Protein AF-A0AAV9V808-F1 (afdb_monomer)

InterPro domains:
  IPR008922 Di-copper centre-containing domain superfamily [G3DSA:1.10.1280.10] (1-75)

Solvent-accessible surface area (backbone atoms only — not comparable to full-atom values): 5853 Å² total; per-residue (Å²): 136,79,76,96,70,80,85,89,78,72,79,88,70,72,60,45,100,84,70,48,76,87,76,90,70,58,66,69,67,47,70,72,35,76,92,38,50,67,59,52,51,50,50,54,53,50,50,56,51,41,63,67,41,57,69,85,39,78,86,10,43,56,36,62,55,37,69,76,68,62,88,62,77,91,73,59,68,61,51,60,68,58,60,76,70,71,75,132

Sequence (88 aa):
MAASSYAITGIPTTRAPDGALPLRQEIDTWSANPANVDQVNLYLQALATFQKMPATDKLSYFQIAGEAFCQYPPCLCDLYAKNSAVTI

Organism: NCBI:txid1796055

Nearest PDB structures (foldseek):
  6ncl-assembly1_b6  TM=1.900E-01  e=8.876E+00  Paramecium bursaria Chlorella virus 1

Mean predicted aligned error: 12.59 Å

Foldseek 3Di:
DPDPDDDCPDDPDPQDPVRDDDDDDDDVVQVPDPVNVVVVVVVVVVVVVLQPDDCPDCSHPNNVVCVVPVPDDDDVVVVVVVVVPDDD

Secondary structure (DSSP, 8-state):
---S------S--PPPTTSPPPPPPPHHHHHH-GGGHHHHHHHHHHHHHHHTS-TTSTTSHHHHHHHHH--S-TTSHHHHHHHTT---

Radius of gyration: 18.49 Å; Cα contacts (8 Å, |Δi|>4): 31; chains: 1; bounding box: 51×32×45 Å

pLDDT: mean 74.3, std 19.87, range [33.12, 96.44]

Structure (mmCIF, N/CA/C/O backbone):
data_AF-A0AAV9V808-F1
#
_entry.id   AF-A0AAV9V808-F1
#
loop_
_atom_site.group_PDB
_atom_site.id
_atom_site.type_symbol
_atom_site.label_atom_id
_atom_site.label_alt_id
_atom_site.label_comp_id
_atom_site.label_asym_id
_atom_site.label_entity_id
_atom_site.label_seq_id
_atom_site.pdbx_PDB_ins_code
_atom_site.Cartn_x
_atom_site.Cartn_y
_atom_site.Cartn_z
_atom_site.occupancy
_atom_site.B_iso_or_equiv
_atom_site.auth_seq_id
_atom_site.auth_comp_id
_atom_site.auth_asym_id
_atom_site.auth_atom_id
_atom_site.pdbx_PDB_model_num
ATOM 1 N N . MET A 1 1 ? -2.695 1.170 29.786 1.00 36.12 1 MET A N 1
ATOM 2 C CA . MET A 1 1 ? -3.315 2.385 29.220 1.00 36.12 1 MET A CA 1
ATOM 3 C C . MET A 1 1 ? -2.650 2.641 27.877 1.00 36.12 1 MET A C 1
ATOM 5 O O . MET A 1 1 ? -1.546 3.164 27.856 1.00 36.12 1 MET A O 1
ATOM 9 N N . ALA A 1 2 ? -3.223 2.135 26.785 1.00 45.66 2 ALA A N 1
ATOM 10 C CA . ALA A 1 2 ? -2.684 2.374 25.446 1.00 45.66 2 ALA A CA 1
ATOM 11 C C . ALA A 1 2 ? -3.116 3.776 24.984 1.00 45.66 2 ALA A C 1
ATOM 13 O O . ALA A 1 2 ? -4.232 4.194 25.289 1.00 45.66 2 ALA A O 1
ATOM 14 N N . ALA A 1 3 ? -2.223 4.517 24.327 1.00 51.59 3 ALA A N 1
ATOM 15 C CA . ALA A 1 3 ? -2.463 5.895 23.904 1.00 51.59 3 ALA A CA 1
ATOM 16 C C . ALA A 1 3 ? -3.757 6.020 23.070 1.00 51.59 3 ALA A C 1
ATOM 18 O O . ALA A 1 3 ? -3.998 5.225 22.165 1.00 51.59 3 ALA A O 1
ATOM 19 N N . SER A 1 4 ? -4.594 7.021 23.371 1.00 74.31 4 SER A N 1
ATOM 20 C CA . SER A 1 4 ? -5.878 7.263 22.686 1.00 74.31 4 SER A CA 1
ATOM 21 C C . SER A 1 4 ? -5.723 7.813 21.260 1.00 74.31 4 SER A C 1
ATOM 23 O O . SER A 1 4 ? -6.684 7.847 20.485 1.00 74.31 4 SER A O 1
ATOM 25 N N . SER A 1 5 ? -4.508 8.204 20.879 1.00 81.81 5 SER A N 1
ATOM 26 C CA . SER A 1 5 ? -4.158 8.775 19.583 1.00 81.81 5 SER A CA 1
ATOM 27 C C . SER A 1 5 ? -3.084 7.941 18.881 1.00 81.81 5 SER A C 1
ATOM 29 O O . SER A 1 5 ? -2.235 7.321 19.518 1.00 81.81 5 SER A O 1
ATOM 31 N N . TYR A 1 6 ? -3.145 7.918 17.549 1.00 84.75 6 TYR A N 1
ATOM 32 C CA . TYR A 1 6 ? -2.114 7.329 16.700 1.00 84.75 6 TYR A CA 1
ATOM 33 C C . TYR A 1 6 ? -1.448 8.467 15.928 1.00 84.75 6 TYR A C 1
ATOM 35 O O . TYR A 1 6 ? -2.128 9.202 15.212 1.00 84.75 6 TYR A O 1
ATOM 43 N N . ALA A 1 7 ? -0.146 8.669 16.128 1.00 88.50 7 ALA A N 1
ATOM 44 C CA . ALA A 1 7 ? 0.579 9.754 15.479 1.00 88.50 7 ALA A CA 1
ATOM 45 C C . ALA A 1 7 ? 0.844 9.408 14.009 1.00 88.50 7 ALA A C 1
ATOM 47 O O . ALA A 1 7 ? 1.475 8.399 13.701 1.00 88.50 7 ALA A O 1
ATOM 48 N N . ILE A 1 8 ? 0.383 10.264 13.098 1.00 86.00 8 ILE A N 1
ATOM 49 C CA . ILE A 1 8 ? 0.611 10.106 11.661 1.00 86.00 8 ILE A CA 1
ATOM 50 C C . ILE A 1 8 ? 1.958 10.753 11.328 1.00 86.00 8 ILE A C 1
ATOM 52 O O . ILE A 1 8 ? 2.040 11.958 11.109 1.00 86.00 8 ILE A O 1
ATOM 56 N N . THR A 1 9 ? 3.028 9.959 11.315 1.00 87.50 9 THR A N 1
ATOM 57 C CA . THR A 1 9 ? 4.394 10.439 11.019 1.00 87.50 9 THR A CA 1
ATOM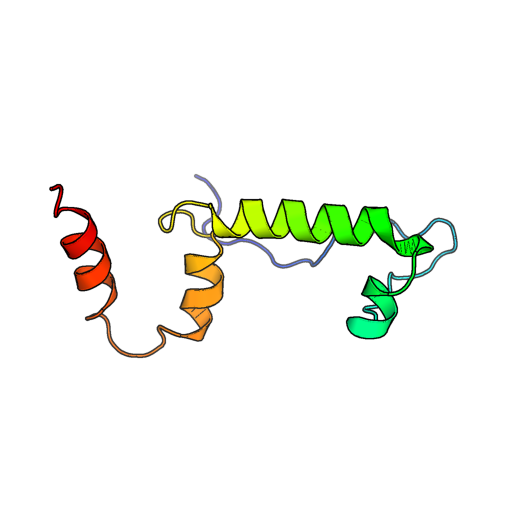 58 C C . THR A 1 9 ? 4.850 10.135 9.591 1.00 87.50 9 THR A C 1
ATOM 60 O O . THR A 1 9 ? 5.967 10.477 9.214 1.00 87.50 9 THR A O 1
ATOM 63 N N . GLY A 1 10 ? 4.001 9.484 8.790 1.00 83.44 10 GLY A N 1
ATOM 64 C CA . GLY A 1 10 ? 4.387 8.919 7.498 1.00 83.44 10 GLY A CA 1
ATOM 65 C C . GLY A 1 10 ? 5.209 7.636 7.647 1.00 83.44 10 GLY A C 1
ATOM 66 O O . GLY A 1 10 ? 5.377 7.110 8.749 1.00 83.44 10 GLY A O 1
ATOM 67 N N . ILE A 1 11 ? 5.707 7.117 6.524 1.00 81.56 11 ILE A N 1
ATOM 68 C CA . ILE A 1 11 ? 6.614 5.964 6.535 1.00 81.56 11 ILE A CA 1
ATOM 69 C C . ILE A 1 11 ? 7.922 6.421 7.197 1.00 81.56 11 ILE A C 1
ATOM 71 O O . ILE A 1 11 ? 8.479 7.426 6.750 1.00 81.56 11 ILE A O 1
ATOM 75 N N . PRO A 1 12 ? 8.420 5.728 8.238 1.00 67.88 12 PRO A N 1
ATOM 76 C CA . PRO A 1 12 ? 9.703 6.044 8.852 1.00 67.88 12 PRO A CA 1
ATOM 77 C C . PRO A 1 12 ? 10.808 5.725 7.843 1.00 67.88 12 PRO A C 1
ATOM 79 O O . PRO A 1 12 ? 11.306 4.606 7.767 1.00 67.88 12 PRO A O 1
ATOM 82 N N . THR A 1 13 ? 11.145 6.689 6.992 1.00 59.97 13 THR A N 1
ATOM 83 C CA . THR A 1 13 ? 12.165 6.494 5.970 1.00 59.97 13 THR A CA 1
ATOM 84 C C . THR A 1 13 ? 13.533 6.535 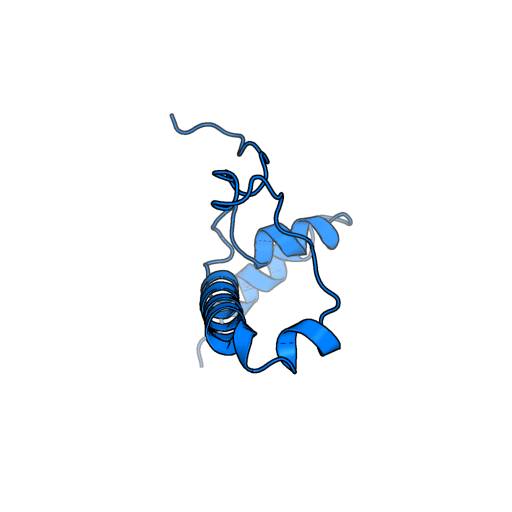6.631 1.00 59.97 13 THR A C 1
ATOM 86 O O . THR A 1 13 ? 14.021 7.606 6.998 1.00 59.97 13 THR A O 1
ATOM 89 N N . THR A 1 14 ? 14.210 5.392 6.693 1.00 55.78 14 THR A N 1
ATOM 90 C CA . THR A 1 14 ? 15.625 5.425 6.339 1.00 55.78 14 THR A CA 1
ATOM 91 C C . THR A 1 14 ? 15.706 5.934 4.907 1.00 55.78 14 THR A C 1
ATOM 93 O O . THR A 1 14 ? 14.947 5.531 4.025 1.00 55.78 14 THR A O 1
ATOM 96 N N . ARG A 1 15 ? 16.587 6.903 4.707 1.00 54.81 15 ARG A N 1
ATOM 97 C CA . ARG A 1 15 ? 16.973 7.406 3.397 1.00 54.81 15 ARG A CA 1
ATOM 98 C C . ARG A 1 15 ? 17.259 6.208 2.483 1.00 54.81 15 ARG A C 1
ATOM 100 O O . ARG A 1 15 ? 17.898 5.260 2.947 1.00 54.81 15 ARG A O 1
ATOM 107 N N . ALA A 1 16 ? 16.807 6.227 1.226 1.00 58.47 16 ALA A N 1
ATOM 108 C CA . ALA A 1 16 ? 17.317 5.249 0.266 1.00 58.47 16 ALA A CA 1
ATOM 109 C C . ALA A 1 16 ? 18.866 5.311 0.279 1.00 58.47 16 ALA A C 1
ATOM 111 O O . ALA A 1 16 ? 19.417 6.348 0.676 1.00 58.47 16 ALA A O 1
ATOM 112 N N . PRO A 1 17 ? 19.594 4.231 -0.072 1.00 60.12 17 PRO A N 1
ATOM 113 C CA . PRO A 1 17 ? 21.059 4.195 0.040 1.00 60.12 17 PRO A CA 1
ATOM 114 C C . PRO A 1 17 ? 21.777 5.391 -0.618 1.00 60.12 17 PRO A C 1
ATOM 116 O O . PRO A 1 17 ? 22.906 5.709 -0.262 1.00 60.12 17 PRO A O 1
ATOM 119 N N . ASP A 1 18 ? 21.104 6.061 -1.553 1.00 65.25 18 ASP A N 1
ATOM 120 C CA . ASP A 1 18 ? 21.540 7.214 -2.335 1.00 65.25 18 ASP A CA 1
ATOM 121 C C . ASP A 1 18 ? 21.219 8.594 -1.732 1.00 65.25 18 ASP A C 1
ATOM 123 O O . ASP A 1 18 ? 21.648 9.610 -2.274 1.00 65.25 18 ASP A O 1
ATOM 127 N N . GLY A 1 19 ? 20.477 8.689 -0.630 1.00 65.12 19 GLY A N 1
ATOM 128 C CA . GLY A 1 19 ? 20.067 9.993 -0.113 1.00 65.12 19 GLY A CA 1
ATOM 129 C C . GLY A 1 19 ? 18.625 10.405 -0.425 1.00 65.12 19 GLY A C 1
ATOM 130 O O . GLY A 1 19 ? 18.136 11.385 0.148 1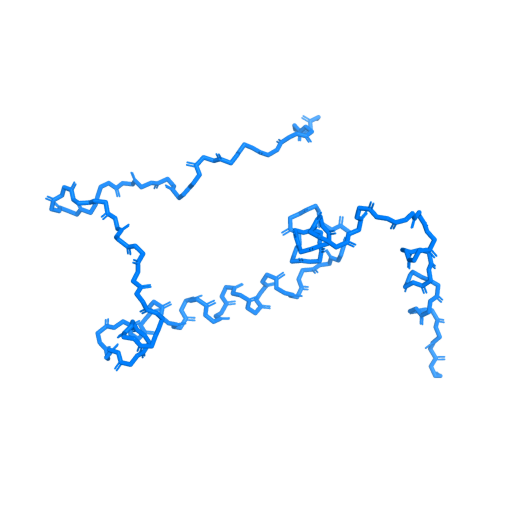.00 65.12 19 GLY A O 1
ATOM 131 N N . ALA A 1 20 ? 17.944 9.696 -1.321 1.00 67.31 20 ALA A N 1
ATOM 132 C CA . ALA A 1 20 ? 16.691 10.158 -1.889 1.00 67.31 20 ALA A CA 1
ATOM 133 C C . ALA A 1 20 ? 15.481 9.816 -1.008 1.00 67.31 20 ALA A C 1
ATOM 135 O O . ALA A 1 20 ? 15.440 8.803 -0.301 1.00 67.31 20 ALA A O 1
ATOM 136 N N . LEU A 1 21 ? 14.476 10.694 -1.060 1.00 72.12 21 LEU A N 1
ATOM 137 C CA . LEU A 1 21 ? 13.140 10.399 -0.553 1.00 72.12 21 LEU A CA 1
ATOM 138 C C . LEU A 1 21 ? 12.378 9.623 -1.636 1.00 72.12 21 LEU A C 1
ATOM 140 O O . LEU A 1 21 ? 12.410 10.039 -2.797 1.00 72.12 21 LEU A O 1
ATOM 144 N N . PRO A 1 22 ? 11.683 8.527 -1.291 1.00 78.44 22 PRO A N 1
ATOM 145 C CA . PRO A 1 22 ? 10.906 7.778 -2.267 1.00 78.44 22 PRO A CA 1
ATOM 146 C C . PRO A 1 22 ? 9.792 8.660 -2.846 1.00 78.44 22 PRO A C 1
ATOM 148 O O . PRO A 1 22 ? 8.978 9.226 -2.111 1.00 78.44 22 PRO A O 1
ATOM 151 N N . LEU A 1 23 ? 9.767 8.785 -4.174 1.00 85.62 23 LEU A N 1
ATOM 152 C CA . LEU A 1 23 ? 8.756 9.564 -4.883 1.00 85.62 23 LEU A CA 1
ATOM 153 C C . LEU A 1 23 ? 7.444 8.775 -4.992 1.00 85.62 23 LEU A C 1
ATOM 155 O O . LEU A 1 23 ? 7.457 7.565 -5.227 1.00 85.62 23 LEU A O 1
ATOM 159 N N . ARG A 1 24 ? 6.304 9.468 -4.899 1.00 88.75 24 ARG A N 1
ATOM 160 C CA . ARG A 1 24 ? 5.010 8.894 -5.294 1.00 88.75 24 ARG A CA 1
ATOM 161 C C . ARG A 1 24 ? 4.929 8.897 -6.817 1.00 88.75 24 ARG A C 1
ATOM 163 O O . ARG A 1 24 ? 4.995 9.960 -7.427 1.00 88.75 24 ARG A O 1
ATOM 170 N N . GLN A 1 25 ? 4.831 7.713 -7.402 1.00 90.94 25 GLN A N 1
ATOM 171 C CA . GLN A 1 25 ? 4.781 7.524 -8.849 1.00 90.94 25 GLN A CA 1
ATOM 172 C C . GLN A 1 25 ? 3.332 7.572 -9.352 1.00 90.94 25 GLN A C 1
ATOM 174 O O . GLN A 1 25 ? 2.393 7.351 -8.585 1.00 90.94 25 GLN A O 1
ATOM 179 N N . GLU A 1 26 ? 3.163 7.869 -10.638 1.00 93.94 26 GLU A N 1
ATOM 180 C CA . GLU A 1 26 ? 1.886 7.707 -11.337 1.00 93.94 26 GLU A CA 1
ATOM 181 C C . GLU A 1 26 ? 1.555 6.200 -11.428 1.00 93.94 26 GLU A C 1
ATOM 183 O O . GLU A 1 26 ? 2.457 5.379 -11.613 1.00 93.94 26 GLU A O 1
ATOM 188 N N . ILE A 1 27 ? 0.291 5.828 -11.207 1.00 93.44 27 ILE A N 1
ATOM 189 C CA . ILE A 1 27 ? -0.123 4.443 -10.942 1.00 93.44 27 ILE A CA 1
ATOM 190 C C . ILE A 1 27 ? -0.002 3.538 -12.172 1.00 93.44 27 ILE A C 1
ATOM 192 O O . ILE A 1 27 ? 0.466 2.402 -12.040 1.00 93.44 27 ILE A O 1
ATOM 196 N N . ASP A 1 28 ? -0.364 4.028 -13.357 1.00 94.81 28 ASP A N 1
ATOM 197 C CA . ASP A 1 28 ? -0.302 3.252 -14.597 1.00 94.81 28 ASP A CA 1
ATOM 198 C C . ASP A 1 28 ? 1.162 2.984 -14.968 1.00 94.81 28 ASP A C 1
ATOM 200 O O . ASP A 1 28 ? 1.559 1.856 -15.261 1.00 94.81 28 ASP A O 1
ATOM 204 N N . THR A 1 29 ? 2.004 4.006 -14.840 1.00 93.88 29 THR A N 1
ATOM 205 C CA . THR A 1 29 ? 3.446 3.941 -15.095 1.00 93.88 29 THR A CA 1
ATOM 206 C C . THR A 1 29 ? 4.156 3.032 -14.090 1.00 93.88 29 THR A C 1
ATOM 208 O O . THR A 1 29 ? 5.029 2.245 -14.462 1.00 93.88 29 THR A O 1
ATOM 211 N N . TRP A 1 30 ? 3.792 3.119 -12.808 1.00 94.06 30 TRP A N 1
ATOM 212 C CA . TRP A 1 30 ? 4.395 2.310 -11.748 1.00 94.06 30 TRP A CA 1
ATOM 213 C C . TRP A 1 30 ? 4.028 0.832 -11.869 1.00 94.06 30 TRP A C 1
ATOM 215 O O . TRP A 1 30 ? 4.913 -0.014 -11.738 1.00 94.06 30 TRP A O 1
ATOM 225 N N . SER A 1 31 ? 2.755 0.527 -12.132 1.00 92.25 31 SER A N 1
ATOM 226 C CA . SER A 1 31 ? 2.247 -0.848 -12.201 1.00 92.25 31 SER A CA 1
ATOM 227 C C . SER A 1 31 ? 2.642 -1.572 -13.488 1.00 92.25 31 SER A C 1
ATOM 229 O O . SER A 1 31 ? 2.879 -2.779 -13.456 1.00 92.25 31 SER A O 1
ATOM 231 N N . ALA A 1 32 ? 2.773 -0.849 -14.606 1.00 93.94 32 ALA A N 1
ATOM 232 C CA . ALA A 1 32 ? 3.216 -1.418 -15.876 1.00 93.94 32 ALA A CA 1
ATOM 233 C C . ALA A 1 32 ? 4.729 -1.699 -15.927 1.00 93.94 32 ALA A C 1
ATOM 235 O O . ALA A 1 32 ? 5.179 -2.434 -16.806 1.00 93.94 32 ALA A O 1
ATOM 236 N N . ASN A 1 33 ? 5.526 -1.128 -15.015 1.00 93.12 33 ASN A N 1
ATOM 237 C CA . ASN A 1 33 ? 6.972 -1.328 -14.980 1.00 93.12 33 ASN A CA 1
ATOM 238 C C . ASN A 1 33 ? 7.334 -2.688 -14.345 1.00 93.12 33 ASN A C 1
ATOM 240 O O . ASN A 1 33 ? 7.148 -2.863 -13.136 1.00 93.12 33 ASN A O 1
ATOM 244 N N . PRO A 1 34 ? 7.953 -3.625 -15.091 1.00 92.75 34 PRO A N 1
ATOM 245 C CA . PRO A 1 34 ? 8.332 -4.933 -14.554 1.00 92.75 34 PRO A CA 1
ATOM 246 C C . PRO A 1 34 ? 9.314 -4.865 -13.376 1.00 92.75 34 PRO A C 1
ATOM 248 O O . PRO A 1 34 ? 9.323 -5.760 -12.535 1.00 92.75 34 PRO A O 1
ATOM 251 N N . ALA A 1 35 ? 10.117 -3.799 -13.273 1.00 92.25 35 ALA A N 1
ATOM 252 C CA . ALA A 1 35 ? 11.048 -3.607 -12.160 1.00 92.25 35 ALA A CA 1
ATOM 253 C C . ALA A 1 35 ? 10.342 -3.365 -10.810 1.00 92.25 35 ALA A C 1
ATOM 255 O O . ALA A 1 35 ? 10.957 -3.530 -9.760 1.00 92.25 35 ALA A O 1
ATOM 256 N N . ASN A 1 36 ? 9.057 -2.994 -10.824 1.00 92.31 36 ASN A N 1
ATOM 257 C CA . ASN A 1 36 ? 8.265 -2.719 -9.625 1.00 92.31 36 ASN A CA 1
ATOM 258 C C . ASN A 1 36 ? 7.419 -3.919 -9.169 1.00 92.31 36 ASN A C 1
ATOM 260 O O . ASN A 1 36 ? 6.627 -3.769 -8.240 1.00 92.31 36 ASN A O 1
ATOM 264 N N . VAL A 1 37 ? 7.570 -5.100 -9.782 1.00 92.81 37 VAL A N 1
ATOM 265 C CA . VAL A 1 37 ? 6.708 -6.270 -9.528 1.00 92.81 37 VAL A CA 1
ATOM 266 C C . VAL A 1 37 ? 6.585 -6.621 -8.042 1.00 92.81 37 VAL A C 1
ATOM 268 O O . VAL A 1 37 ? 5.484 -6.874 -7.554 1.00 92.81 37 VAL A O 1
ATOM 271 N N . ASP A 1 38 ? 7.681 -6.544 -7.288 1.00 93.69 38 ASP A N 1
ATOM 272 C CA . ASP A 1 38 ? 7.667 -6.826 -5.853 1.00 93.69 38 ASP A CA 1
ATOM 273 C C . ASP A 1 38 ? 6.893 -5.763 -5.068 1.00 93.69 38 ASP A C 1
ATOM 275 O O . ASP A 1 38 ? 6.134 -6.093 -4.158 1.00 93.69 38 ASP A O 1
ATOM 279 N N . GLN A 1 39 ? 7.010 -4.488 -5.447 1.00 91.31 39 GLN A N 1
ATOM 280 C CA . GLN A 1 39 ? 6.249 -3.406 -4.819 1.00 91.31 39 GLN A CA 1
ATOM 281 C C . GLN A 1 39 ? 4.751 -3.535 -5.115 1.00 91.31 39 GLN A C 1
ATOM 283 O O . GLN A 1 39 ? 3.932 -3.327 -4.220 1.00 91.31 39 GLN A O 1
ATOM 288 N N . VAL A 1 40 ? 4.392 -3.918 -6.344 1.00 93.75 40 VAL A N 1
ATOM 289 C CA . VAL A 1 40 ? 3.001 -4.176 -6.741 1.00 93.75 40 VAL A CA 1
ATOM 290 C C . VAL A 1 40 ? 2.429 -5.338 -5.933 1.00 93.75 40 VAL A C 1
ATOM 292 O O . VAL A 1 40 ? 1.354 -5.217 -5.344 1.00 93.75 40 VAL A O 1
ATOM 295 N N . ASN A 1 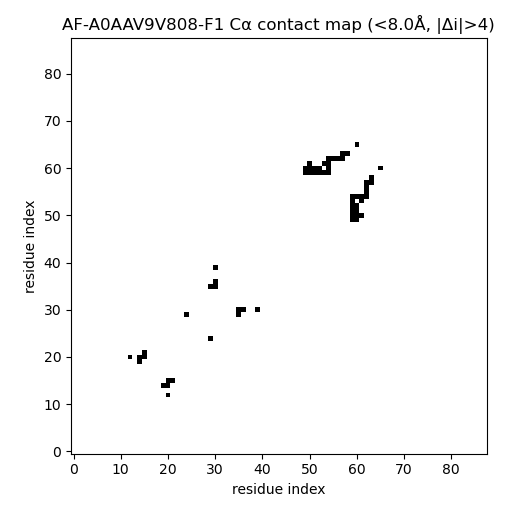41 ? 3.173 -6.438 -5.822 1.00 95.56 41 ASN A N 1
ATOM 296 C CA . ASN A 1 41 ? 2.765 -7.595 -5.032 1.00 95.56 41 ASN A CA 1
ATOM 297 C C . ASN A 1 41 ? 2.594 -7.252 -3.547 1.00 95.56 41 ASN A C 1
ATOM 299 O O . ASN A 1 41 ? 1.612 -7.675 -2.932 1.00 95.56 41 ASN A O 1
ATOM 303 N N . LEU A 1 42 ? 3.514 -6.471 -2.971 1.00 94.75 42 LEU A N 1
ATOM 304 C CA . LEU A 1 42 ? 3.418 -5.997 -1.589 1.00 94.75 42 LEU A CA 1
ATOM 305 C C . LEU A 1 42 ? 2.196 -5.102 -1.385 1.00 94.75 42 LEU A C 1
ATOM 307 O O . LEU A 1 42 ? 1.471 -5.280 -0.408 1.00 94.75 42 LEU A O 1
ATOM 311 N N . TYR A 1 43 ? 1.934 -4.183 -2.314 1.00 94.44 43 TYR A N 1
ATOM 312 C CA . TYR A 1 43 ? 0.763 -3.314 -2.261 1.00 94.44 43 TYR A CA 1
ATOM 313 C C . TYR A 1 43 ? -0.538 -4.122 -2.264 1.00 94.44 43 TYR A C 1
ATOM 315 O O . TYR A 1 43 ? -1.384 -3.921 -1.393 1.00 94.44 43 TYR A O 1
ATOM 323 N N . LEU A 1 44 ? -0.678 -5.083 -3.181 1.00 95.56 44 LEU A N 1
ATOM 324 C CA . LEU A 1 44 ? -1.878 -5.917 -3.285 1.00 95.56 44 LEU A CA 1
ATOM 325 C C . LEU A 1 44 ? -2.095 -6.778 -2.034 1.00 95.56 44 LEU A C 1
ATOM 327 O O . LEU A 1 44 ? -3.206 -6.830 -1.506 1.00 95.56 44 LEU A O 1
ATOM 331 N N . GLN A 1 45 ? -1.044 -7.425 -1.523 1.00 96.44 45 GLN A N 1
ATOM 332 C CA . GLN A 1 45 ? -1.138 -8.261 -0.320 1.00 96.44 45 GLN A CA 1
ATOM 333 C C . GLN A 1 45 ? -1.454 -7.437 0.935 1.00 96.44 45 GLN A C 1
ATOM 335 O O . GLN A 1 45 ? -2.303 -7.832 1.743 1.00 96.44 45 GLN A O 1
ATOM 340 N N . ALA A 1 46 ? -0.810 -6.278 1.091 1.00 93.81 46 ALA A N 1
ATOM 341 C CA . ALA A 1 46 ? -1.049 -5.385 2.217 1.00 93.81 46 ALA A CA 1
ATOM 342 C C . ALA A 1 46 ? -2.464 -4.796 2.169 1.00 93.81 46 ALA A C 1
ATOM 344 O O . ALA A 1 46 ? -3.169 -4.833 3.176 1.00 93.81 46 ALA A O 1
ATOM 345 N N . LEU A 1 47 ? -2.915 -4.327 1.001 1.00 94.12 47 LEU A N 1
ATOM 346 C CA . LEU A 1 47 ? -4.257 -3.773 0.824 1.00 94.12 47 LEU A CA 1
ATOM 347 C C . LEU A 1 47 ? -5.340 -4.827 1.084 1.00 94.12 47 LEU A C 1
ATOM 349 O O . LEU A 1 47 ? -6.302 -4.551 1.797 1.00 94.12 47 LEU A O 1
ATOM 353 N N . ALA A 1 48 ? -5.157 -6.050 0.581 1.00 95.94 48 ALA A N 1
ATOM 354 C CA . ALA A 1 48 ? -6.080 -7.150 0.840 1.00 95.94 48 ALA A CA 1
ATOM 355 C C . ALA A 1 48 ? -6.154 -7.506 2.334 1.00 95.94 48 ALA A C 1
ATOM 357 O O . ALA A 1 48 ? -7.227 -7.826 2.842 1.00 95.94 48 ALA A O 1
ATOM 358 N N . THR A 1 49 ? -5.029 -7.447 3.050 1.00 94.88 49 THR A N 1
ATOM 359 C CA . THR A 1 49 ? -4.993 -7.677 4.503 1.00 94.88 49 THR A CA 1
ATOM 360 C C . THR A 1 49 ? -5.694 -6.546 5.252 1.00 94.88 49 THR A C 1
ATOM 362 O O . THR A 1 49 ? -6.535 -6.802 6.109 1.00 94.88 49 THR A O 1
ATOM 365 N N . PHE A 1 50 ? -5.413 -5.300 4.875 1.00 92.62 50 PHE A N 1
ATOM 366 C CA . PHE A 1 50 ? -6.001 -4.096 5.456 1.00 92.62 50 PHE A CA 1
ATOM 367 C C . PHE A 1 50 ? -7.529 -4.046 5.297 1.00 92.62 50 PHE A C 1
ATOM 369 O O . PHE A 1 50 ? -8.247 -3.708 6.236 1.00 92.62 50 PHE A O 1
ATOM 376 N N . GLN A 1 51 ? -8.042 -4.458 4.135 1.00 92.06 51 GLN A N 1
ATOM 377 C CA . GLN A 1 51 ? -9.481 -4.541 3.862 1.00 92.06 51 GLN A CA 1
ATOM 378 C C . GLN A 1 51 ? -10.192 -5.660 4.636 1.00 92.06 51 GLN A C 1
ATOM 380 O O . GLN A 1 51 ? -11.392 -5.561 4.876 1.00 92.06 51 GLN A O 1
ATOM 385 N N . LYS A 1 52 ? -9.476 -6.716 5.042 1.00 93.62 52 LYS A N 1
ATOM 386 C CA . LYS A 1 52 ? -10.028 -7.835 5.828 1.00 93.62 52 LYS A CA 1
ATOM 387 C C . LYS A 1 52 ? -10.036 -7.580 7.337 1.00 93.62 52 LYS A C 1
ATOM 389 O O . LYS A 1 52 ? -10.541 -8.417 8.084 1.00 93.62 52 LYS A O 1
ATOM 394 N N . MET A 1 53 ? -9.460 -6.470 7.800 1.00 91.75 53 MET A N 1
ATOM 395 C CA . MET A 1 53 ? -9.436 -6.139 9.223 1.00 91.75 53 MET A CA 1
ATOM 396 C C . MET A 1 53 ? -10.862 -5.938 9.771 1.00 91.75 53 MET A C 1
ATOM 398 O O . MET A 1 53 ? -11.705 -5.367 9.075 1.00 91.75 53 MET A O 1
ATOM 402 N N . PRO A 1 54 ? -11.149 -6.367 11.015 1.00 87.56 54 PRO A N 1
ATOM 403 C CA . PRO A 1 54 ? -12.455 -6.159 11.632 1.00 87.56 54 PRO A CA 1
ATOM 404 C C . PRO A 1 54 ? -12.811 -4.674 11.715 1.00 87.56 54 PRO A C 1
ATOM 406 O O . PRO A 1 54 ? -11.980 -3.859 12.106 1.00 87.56 54 PRO A O 1
ATOM 409 N N . ALA A 1 55 ? -14.071 -4.327 11.449 1.00 85.00 55 ALA A N 1
ATOM 410 C CA . ALA A 1 55 ? -14.550 -2.943 11.522 1.00 85.00 55 ALA A CA 1
ATOM 411 C C . ALA A 1 55 ? -14.450 -2.322 12.930 1.00 85.00 55 ALA A C 1
ATOM 413 O O . ALA A 1 55 ? -14.526 -1.106 13.072 1.00 85.00 55 ALA A O 1
ATOM 414 N N . THR A 1 56 ? -14.295 -3.138 13.975 1.00 84.25 56 THR A N 1
ATOM 415 C CA . THR A 1 56 ? -14.079 -2.680 15.355 1.00 84.25 56 THR A CA 1
ATOM 416 C C . THR A 1 56 ? -12.651 -2.199 15.610 1.00 84.25 56 THR A C 1
ATOM 418 O O . THR A 1 56 ? -12.419 -1.503 16.598 1.00 84.25 56 THR A O 1
ATOM 421 N N . ASP A 1 57 ? -11.696 -2.546 14.744 1.00 85.12 57 ASP A N 1
ATOM 422 C CA . ASP A 1 57 ? -10.332 -2.039 14.832 1.00 85.12 57 ASP A CA 1
ATOM 423 C C . ASP A 1 57 ? -10.284 -0.600 14.308 1.00 85.12 57 ASP A C 1
ATOM 425 O O . ASP A 1 57 ? -10.671 -0.323 13.168 1.00 85.12 57 ASP A O 1
ATOM 429 N N . LYS A 1 58 ? -9.772 0.310 15.144 1.00 83.50 58 LYS A N 1
ATOM 430 C CA . LYS A 1 58 ? -9.587 1.733 14.836 1.00 83.50 58 LYS A CA 1
ATOM 431 C C . LYS A 1 58 ? -8.771 1.951 13.559 1.00 83.50 58 LYS A C 1
ATOM 433 O O . LYS A 1 58 ? -8.999 2.931 12.862 1.00 83.50 58 LYS A O 1
ATOM 438 N N . LEU A 1 59 ? -7.823 1.062 13.263 1.00 87.50 59 LEU A N 1
ATOM 439 C CA . LEU A 1 59 ? -6.969 1.146 12.078 1.00 87.50 59 LEU A CA 1
ATOM 440 C C . LEU A 1 59 ? -7.452 0.238 10.945 1.00 87.50 59 LEU A C 1
ATOM 442 O O . LEU A 1 59 ? -6.675 -0.068 10.053 1.00 87.50 59 LEU A O 1
ATOM 446 N N . SER A 1 60 ? -8.698 -0.231 10.961 1.00 88.88 60 SER A N 1
ATOM 447 C CA . SER A 1 60 ? -9.249 -0.981 9.830 1.00 88.88 60 SER A CA 1
ATOM 448 C C . SER A 1 60 ? -9.517 -0.074 8.630 1.00 88.88 60 SER A C 1
ATOM 450 O O . SER A 1 60 ? -9.792 1.121 8.777 1.00 88.88 60 SER A O 1
ATOM 452 N N . TYR A 1 61 ? -9.530 -0.664 7.430 1.00 88.00 61 TYR A N 1
ATOM 453 C CA . TYR A 1 61 ? -9.971 0.034 6.218 1.00 88.00 61 TYR A CA 1
ATOM 454 C C . TYR A 1 61 ? -11.358 0.665 6.400 1.00 88.00 61 TYR A C 1
ATOM 456 O O . TYR A 1 61 ? -11.587 1.781 5.947 1.00 88.00 61 TYR A O 1
ATOM 464 N N . PHE A 1 62 ? -12.267 -0.022 7.103 1.00 84.69 62 PHE A N 1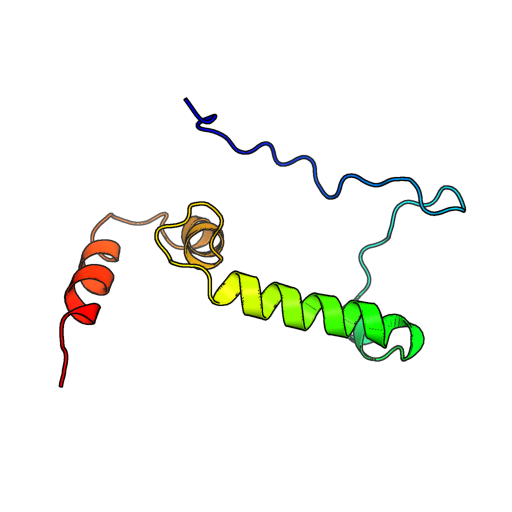
ATOM 465 C CA . PHE A 1 62 ? -13.618 0.470 7.364 1.00 84.69 62 PHE A CA 1
ATOM 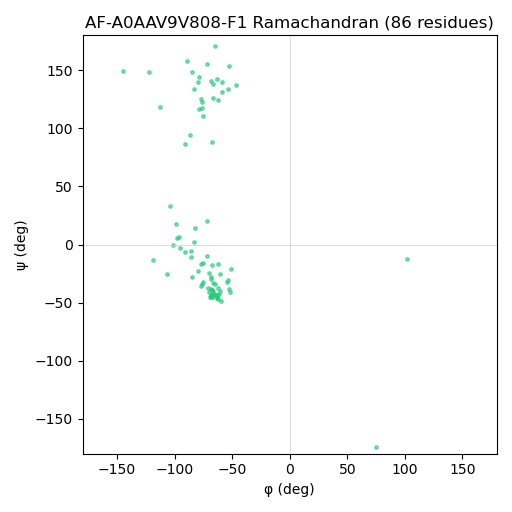466 C C . PHE A 1 62 ? -13.622 1.754 8.197 1.00 84.69 62 PHE A C 1
ATOM 468 O O . PHE A 1 62 ? -14.318 2.695 7.836 1.00 84.69 62 PHE A O 1
ATOM 475 N N . GLN A 1 63 ? -12.840 1.819 9.278 1.00 84.81 63 GLN A N 1
ATOM 476 C CA . GLN A 1 63 ? -12.761 3.027 10.105 1.00 84.81 63 GLN A CA 1
ATOM 477 C C . GLN A 1 63 ? -12.063 4.168 9.355 1.00 84.81 63 GLN A C 1
ATOM 479 O O . GLN A 1 63 ? -12.593 5.271 9.299 1.00 84.81 63 GLN A O 1
ATOM 484 N N . ILE A 1 64 ? -10.941 3.893 8.682 1.00 85.56 64 ILE A N 1
ATOM 485 C CA . ILE A 1 64 ? -10.168 4.916 7.957 1.00 85.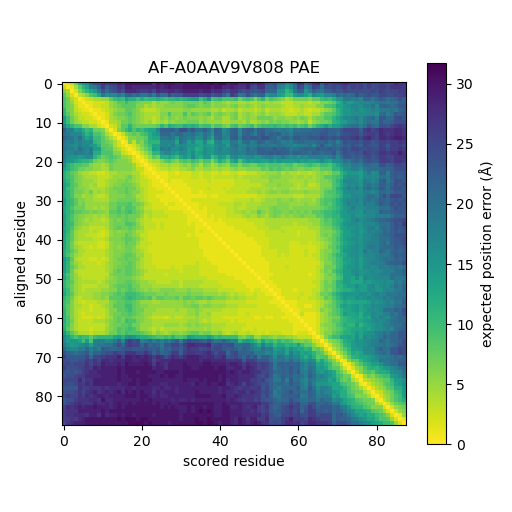56 64 ILE A CA 1
ATOM 486 C C . ILE A 1 64 ? -10.935 5.468 6.740 1.00 85.56 64 ILE A C 1
ATOM 488 O O . ILE A 1 64 ? -10.902 6.668 6.484 1.00 85.56 64 ILE A O 1
ATOM 492 N N . ALA A 1 65 ? -11.654 4.625 5.990 1.00 84.00 65 ALA A N 1
ATOM 493 C CA . ALA A 1 65 ? -12.518 5.082 4.898 1.00 84.00 65 ALA A CA 1
ATOM 494 C C . ALA A 1 65 ? -13.830 5.693 5.420 1.00 84.00 65 ALA A C 1
ATOM 496 O O . ALA A 1 65 ? -14.354 6.636 4.833 1.00 84.00 65 ALA A O 1
ATOM 497 N N . GLY A 1 66 ? -14.356 5.171 6.529 1.00 72.94 66 GLY A N 1
ATOM 498 C CA . GLY A 1 66 ? -15.573 5.639 7.186 1.00 72.94 66 GLY A CA 1
ATOM 499 C C . GLY A 1 66 ? -15.436 7.038 7.781 1.00 72.94 66 GLY A C 1
ATOM 500 O O . GLY A 1 66 ? -16.390 7.808 7.693 1.00 72.94 66 GLY A O 1
ATOM 501 N N . GLU A 1 67 ? -14.253 7.421 8.275 1.00 57.53 67 GLU A N 1
ATOM 502 C CA . GLU A 1 67 ? -13.944 8.816 8.633 1.00 57.53 67 GLU A CA 1
ATOM 503 C C . GLU A 1 67 ? -14.212 9.779 7.459 1.00 57.53 67 GLU A C 1
ATOM 505 O O . GLU A 1 67 ? -14.631 10.914 7.676 1.00 57.53 67 GLU A O 1
ATOM 510 N N . ALA A 1 68 ? -14.060 9.316 6.212 1.00 56.16 68 ALA A N 1
ATOM 511 C CA . ALA A 1 68 ? -14.341 10.109 5.016 1.00 56.16 68 ALA A CA 1
ATOM 512 C C . ALA A 1 68 ? -15.841 10.199 4.654 1.00 56.16 68 ALA A C 1
ATOM 514 O O . ALA A 1 68 ? -16.238 11.144 3.975 1.00 56.16 68 ALA A O 1
ATOM 515 N N . PHE A 1 69 ? -16.685 9.255 5.094 1.00 40.72 69 PHE A N 1
ATOM 516 C CA . PHE A 1 69 ? -18.094 9.153 4.666 1.00 40.72 69 PHE A CA 1
ATOM 517 C C . PHE A 1 69 ? -19.131 9.300 5.789 1.00 40.72 69 PHE A C 1
ATOM 519 O O . PHE A 1 69 ? -20.306 9.518 5.498 1.00 40.72 69 PHE A O 1
ATOM 526 N N . CYS A 1 70 ? -18.735 9.229 7.061 1.00 45.53 70 CYS A N 1
ATOM 527 C CA . CYS A 1 70 ? -19.659 9.212 8.198 1.00 45.53 70 CYS A CA 1
ATOM 528 C C . CYS A 1 70 ? -19.727 10.551 8.961 1.00 45.53 70 CYS A C 1
ATOM 530 O O . CYS A 1 70 ? -19.964 10.575 10.166 1.00 45.53 70 CYS A O 1
ATOM 532 N N . GLN A 1 71 ? -19.563 11.681 8.261 1.00 46.81 71 GLN A N 1
ATOM 533 C CA . GLN A 1 71 ? -19.764 13.036 8.807 1.00 46.81 71 GLN A CA 1
ATOM 534 C C . GLN A 1 71 ? -21.252 13.473 8.814 1.00 46.81 71 GLN A C 1
ATOM 536 O O . GLN A 1 7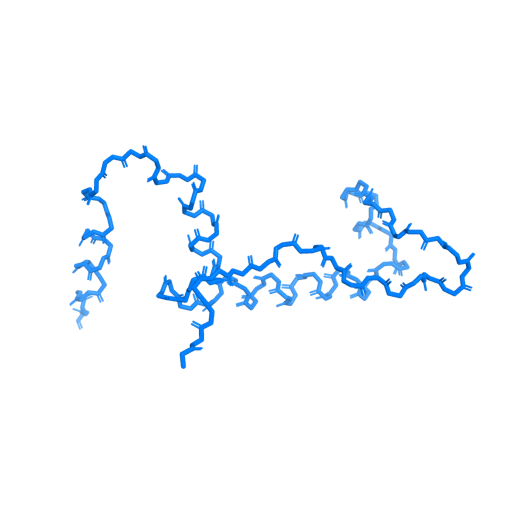1 ? -21.552 14.648 9.007 1.00 46.81 71 GLN A O 1
ATOM 541 N N . TYR A 1 72 ? -22.209 12.553 8.625 1.00 40.16 72 TYR A N 1
ATOM 542 C CA . TYR A 1 72 ? -23.655 12.827 8.683 1.00 40.16 72 TYR A CA 1
ATOM 543 C C . TYR A 1 72 ? -24.420 11.626 9.289 1.00 40.16 72 TYR A C 1
ATOM 545 O O . TYR A 1 72 ? -24.019 10.487 9.069 1.00 40.16 72 TYR A O 1
ATOM 553 N N . PRO A 1 73 ? -25.549 11.875 9.985 1.00 47.59 73 PRO A N 1
ATOM 554 C CA . PRO A 1 73 ? -25.836 11.609 11.411 1.00 47.59 73 PRO A CA 1
ATOM 555 C C . PRO A 1 73 ? -25.868 10.109 11.840 1.00 47.59 73 PRO A C 1
ATOM 557 O O . PRO A 1 73 ? -25.847 9.226 10.990 1.00 47.59 73 PRO A O 1
ATOM 560 N N . PRO A 1 74 ? -25.945 9.782 13.157 1.00 53.69 74 PRO A N 1
ATOM 561 C CA . PRO A 1 74 ? -25.543 8.486 13.749 1.00 53.69 74 PRO A CA 1
ATOM 562 C C . PRO A 1 74 ? -26.444 7.263 13.462 1.00 53.69 74 PRO A C 1
ATOM 564 O O . PRO A 1 74 ? -26.404 6.275 14.187 1.00 53.69 74 PRO A O 1
ATOM 567 N N . CYS A 1 75 ? -27.265 7.281 12.418 1.00 44.28 75 CYS A N 1
ATOM 568 C CA . CYS A 1 75 ? -28.337 6.303 12.213 1.00 44.28 75 CYS A CA 1
ATOM 569 C C . CYS A 1 75 ? -27.992 5.104 11.306 1.00 44.28 75 CYS A C 1
ATOM 571 O O . CYS A 1 75 ? -28.826 4.211 11.165 1.00 44.28 75 CYS A O 1
ATOM 573 N N . LEU A 1 76 ? -26.791 5.032 10.714 1.00 50.91 76 LEU A N 1
ATOM 574 C CA . LEU A 1 76 ? -26.429 3.958 9.767 1.00 50.91 76 LEU A CA 1
ATOM 575 C C . LEU A 1 76 ? -25.459 2.897 10.313 1.00 50.91 76 LEU A C 1
ATOM 577 O O . LEU A 1 76 ? -25.530 1.747 9.878 1.00 50.91 76 LEU A O 1
ATOM 581 N N . CYS A 1 77 ? -24.630 3.213 11.315 1.00 49.53 77 CYS A N 1
ATOM 582 C CA . CYS A 1 77 ? -23.771 2.207 11.962 1.00 49.53 77 CYS A CA 1
ATOM 583 C C . CYS A 1 77 ? -24.591 1.135 12.707 1.00 49.53 77 CYS A C 1
ATOM 585 O O . CYS A 1 77 ? -24.233 -0.043 12.685 1.00 49.53 77 CYS A O 1
ATOM 587 N N . ASP A 1 78 ? -25.739 1.515 13.278 1.00 46.47 78 ASP A N 1
ATOM 588 C CA . ASP A 1 78 ? -26.651 0.582 13.952 1.00 46.47 78 ASP A CA 1
ATOM 589 C C . ASP A 1 78 ? -27.342 -0.397 12.990 1.00 46.47 78 ASP A C 1
ATOM 591 O O . ASP A 1 78 ? -27.684 -1.510 13.388 1.00 46.47 78 ASP A O 1
ATOM 595 N N . LEU A 1 79 ? -27.542 -0.026 11.720 1.00 48.12 79 LEU A N 1
ATOM 596 C CA . LEU A 1 79 ? -28.176 -0.909 10.735 1.00 48.12 79 LEU A CA 1
ATOM 597 C C . LEU A 1 79 ? -27.209 -1.986 10.230 1.00 48.12 79 LEU A C 1
ATOM 599 O O . LEU A 1 79 ? -27.618 -3.132 10.048 1.00 48.12 79 LEU A O 1
ATOM 603 N N . TYR A 1 80 ? -25.920 -1.664 10.075 1.00 48.56 80 TYR A N 1
ATOM 604 C CA . TYR A 1 80 ? -24.916 -2.655 9.669 1.00 48.56 80 TYR A CA 1
ATOM 605 C C . TYR A 1 80 ? -24.616 -3.669 10.788 1.00 48.56 80 TYR A C 1
ATOM 607 O O . TYR A 1 80 ? -24.491 -4.868 10.525 1.00 48.56 80 TYR A O 1
ATOM 615 N N . ALA A 1 81 ? -24.591 -3.214 12.047 1.00 50.62 81 ALA A N 1
ATOM 616 C CA . ALA A 1 81 ? -24.431 -4.087 13.211 1.00 50.62 81 ALA A CA 1
ATOM 617 C C . ALA A 1 81 ? -25.649 -5.001 13.457 1.00 50.62 81 ALA A C 1
ATOM 619 O O . ALA A 1 81 ? -25.490 -6.112 13.956 1.00 50.62 81 ALA A O 1
ATOM 620 N N . LYS A 1 82 ? -26.867 -4.569 13.091 1.00 49.44 82 LYS A N 1
ATOM 621 C CA . LYS A 1 82 ? -28.090 -5.376 13.259 1.00 49.44 82 LYS A CA 1
ATOM 622 C C . LYS A 1 82 ? -28.357 -6.352 12.108 1.00 49.44 82 LYS A C 1
ATOM 624 O O . LYS A 1 82 ? -28.929 -7.409 12.355 1.00 49.44 82 LYS A O 1
ATOM 629 N N . ASN A 1 83 ? -27.911 -6.062 10.883 1.00 49.81 83 ASN A N 1
ATOM 630 C CA . ASN A 1 83 ? -28.155 -6.945 9.731 1.00 49.81 83 ASN A CA 1
ATOM 631 C C . ASN A 1 83 ? -27.137 -8.081 9.554 1.00 49.81 83 ASN A C 1
ATOM 633 O O . ASN A 1 83 ? -27.393 -8.998 8.781 1.00 49.81 83 ASN A O 1
ATOM 637 N N . SER A 1 84 ? -26.015 -8.075 10.276 1.00 49.28 84 SER A N 1
ATOM 638 C CA . SER A 1 84 ? -25.060 -9.197 10.274 1.00 49.28 84 SER A CA 1
ATOM 639 C C . SER A 1 84 ? -25.448 -10.333 11.241 1.00 49.28 84 SER A C 1
ATOM 641 O O . SER A 1 84 ? -24.746 -11.337 11.320 1.00 49.28 84 SER A O 1
ATOM 643 N N . ALA A 1 85 ? -26.598 -10.216 11.921 1.00 46.28 85 ALA A N 1
ATOM 644 C CA . ALA A 1 85 ? -27.184 -11.253 12.776 1.00 46.28 85 ALA A CA 1
ATOM 645 C C . ALA A 1 85 ? -28.289 -12.092 12.093 1.00 46.28 85 ALA A C 1
ATOM 647 O O . ALA A 1 85 ? -28.903 -12.930 12.749 1.00 46.28 85 ALA A O 1
ATOM 648 N N . VAL A 1 86 ? -28.552 -11.905 10.791 1.00 43.88 86 VAL A N 1
ATOM 649 C CA . VAL A 1 86 ? -29.445 -12.800 10.032 1.00 43.88 86 VAL A CA 1
ATOM 650 C C . VAL A 1 86 ? -28.609 -13.917 9.413 1.00 43.88 86 VAL A C 1
ATOM 652 O O . VAL A 1 86 ? -28.110 -13.826 8.294 1.00 43.88 86 VAL A O 1
ATOM 655 N N . THR A 1 87 ? -28.413 -14.961 10.213 1.00 33.12 87 THR A N 1
ATOM 656 C CA . THR A 1 87 ? -28.014 -16.300 9.772 1.00 33.12 87 THR A CA 1
ATOM 657 C C . THR A 1 87 ? -29.174 -16.931 8.988 1.00 33.12 87 THR A C 1
ATOM 659 O O . THR A 1 87 ? -30.332 -16.729 9.354 1.00 33.12 87 THR A O 1
ATOM 662 N N . ILE A 1 88 ? -28.857 -17.646 7.902 1.00 42.03 88 ILE A N 1
ATOM 663 C CA . ILE A 1 88 ? -29.786 -18.546 7.190 1.00 42.03 88 ILE A CA 1
ATOM 664 C 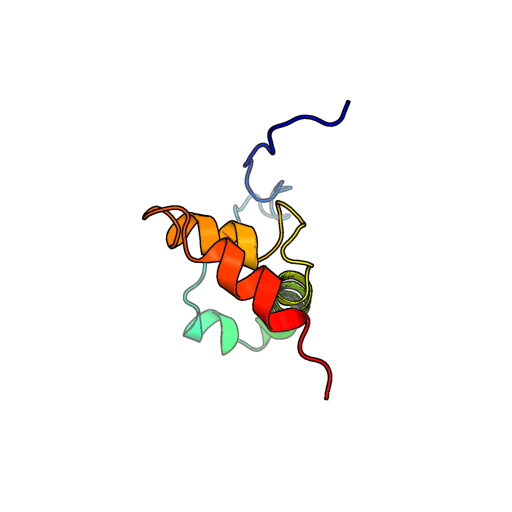C . ILE A 1 88 ? -30.147 -19.715 8.108 1.00 42.03 88 ILE A C 1
ATOM 666 O O . ILE A 1 88 ? -29.207 -20.234 8.753 1.00 42.03 88 ILE A O 1
#